Protein AF-A0A357T9M6-F1 (afdb_monomer_lite)

Structure (mmCIF, N/CA/C/O backbone):
data_AF-A0A357T9M6-F1
#
_entry.id   AF-A0A357T9M6-F1
#
loop_
_atom_site.group_PDB
_atom_site.id
_atom_site.type_symbol
_atom_site.label_atom_id
_atom_site.label_alt_id
_atom_site.label_comp_id
_atom_site.label_asym_id
_atom_site.label_entity_id
_atom_site.label_seq_id
_atom_site.pdbx_PDB_ins_code
_atom_site.Cartn_x
_atom_site.Cartn_y
_atom_site.Cartn_z
_atom_site.occupancy
_atom_site.B_iso_or_equiv
_atom_site.auth_seq_id
_atom_site.auth_comp_id
_atom_site.auth_asym_id
_atom_site.auth_atom_id
_atom_site.pdbx_PDB_model_num
ATOM 1 N N . MET A 1 1 ? -91.942 -18.981 12.524 1.00 47.50 1 MET A N 1
ATOM 2 C CA . MET A 1 1 ? -90.869 -19.666 11.774 1.00 47.50 1 MET A CA 1
ATOM 3 C C . MET A 1 1 ? -89.574 -18.926 12.069 1.00 47.50 1 MET A C 1
ATOM 5 O O . MET A 1 1 ? -89.540 -17.711 11.930 1.00 47.50 1 MET A O 1
ATOM 9 N N . LEU A 1 2 ? -88.601 -19.636 12.635 1.00 66.31 2 LEU A N 1
ATOM 10 C CA . LEU A 1 2 ? -87.306 -19.128 13.097 1.00 66.31 2 LEU A CA 1
ATOM 11 C C . LEU A 1 2 ? -86.399 -18.768 11.911 1.00 66.31 2 LEU A C 1
ATOM 13 O O . LEU A 1 2 ? -86.454 -19.472 10.913 1.00 66.31 2 LEU A O 1
ATOM 17 N N . LEU A 1 3 ? -85.531 -17.762 12.067 1.00 54.97 3 LEU A N 1
ATOM 18 C CA . LEU A 1 3 ? -84.109 -17.804 11.668 1.00 54.97 3 LEU A CA 1
ATOM 19 C C . LEU A 1 3 ? -83.422 -16.542 12.238 1.00 54.97 3 LEU A C 1
ATOM 21 O O . LEU A 1 3 ? -83.690 -15.423 11.819 1.00 54.97 3 LEU A O 1
ATOM 25 N N . SER A 1 4 ? -82.768 -16.651 13.395 1.00 56.66 4 SER A N 1
ATOM 26 C CA . SER A 1 4 ? -81.335 -16.956 13.551 1.00 56.66 4 SER A CA 1
ATOM 27 C C . SER A 1 4 ? -80.420 -15.816 13.081 1.00 56.66 4 SER A C 1
ATOM 29 O O . SER A 1 4 ? -79.900 -15.829 11.967 1.00 56.66 4 SER A O 1
ATOM 31 N N . LYS A 1 5 ? -80.199 -14.839 13.973 1.00 62.28 5 LYS A N 1
ATOM 32 C CA . LYS A 1 5 ? -79.107 -13.860 13.874 1.00 62.28 5 LYS A CA 1
ATOM 33 C C . LYS A 1 5 ? -77.767 -14.592 13.990 1.00 62.28 5 LYS A C 1
ATOM 35 O O . LYS A 1 5 ? -77.511 -15.275 14.976 1.00 62.28 5 LYS A O 1
ATOM 40 N N . ASN A 1 6 ? -76.926 -14.449 12.972 1.00 62.97 6 ASN A N 1
ATOM 41 C CA . ASN A 1 6 ? -75.566 -14.974 12.937 1.00 62.97 6 ASN A CA 1
ATOM 42 C C . ASN A 1 6 ? -74.601 -13.915 13.498 1.00 62.97 6 ASN A C 1
ATOM 44 O O . ASN A 1 6 ? -74.012 -13.145 12.743 1.00 62.97 6 ASN A O 1
ATOM 48 N N . ASP A 1 7 ? -74.458 -13.880 14.823 1.00 62.59 7 ASP A N 1
ATOM 49 C CA . ASP A 1 7 ? -73.411 -13.129 15.524 1.00 62.59 7 ASP A CA 1
ATOM 50 C C . ASP A 1 7 ? -72.090 -13.908 15.453 1.00 62.59 7 ASP A C 1
ATOM 52 O O . ASP A 1 7 ? -71.716 -14.653 16.359 1.00 62.59 7 ASP A O 1
ATOM 56 N N . LYS A 1 8 ? -71.359 -13.754 14.346 1.00 61.62 8 LYS A N 1
ATOM 57 C CA . LYS A 1 8 ? -69.934 -14.106 14.295 1.00 61.62 8 LYS A CA 1
ATOM 58 C C . LYS A 1 8 ? -69.113 -12.849 14.534 1.00 61.62 8 LYS A C 1
ATOM 60 O O . LYS A 1 8 ? -68.480 -12.315 13.629 1.00 61.62 8 LYS A O 1
ATOM 65 N N . GLY A 1 9 ? -69.131 -12.396 15.786 1.00 58.91 9 GLY A N 1
ATOM 66 C CA . GLY A 1 9 ? -68.133 -11.478 16.316 1.00 58.91 9 GLY A CA 1
ATOM 67 C C . GLY A 1 9 ? -66.770 -12.161 16.274 1.00 58.91 9 GLY A C 1
ATOM 68 O O . GLY A 1 9 ? -66.420 -12.929 17.169 1.00 58.91 9 GLY A O 1
ATOM 69 N N . GLY A 1 10 ? -66.027 -11.929 15.191 1.00 61.91 10 GLY A N 1
ATOM 70 C CA . GLY A 1 10 ? -64.644 -12.360 15.049 1.00 61.91 10 GLY A CA 1
ATOM 71 C C . GLY A 1 10 ? -63.820 -11.771 16.186 1.00 61.91 10 GLY A C 1
ATOM 72 O O . GLY A 1 10 ? -63.498 -10.585 16.188 1.00 61.91 10 GLY A O 1
ATOM 73 N N . LYS A 1 11 ? -63.508 -12.605 17.178 1.00 63.91 11 LYS A N 1
ATOM 74 C CA . LYS A 1 11 ? -62.616 -12.272 18.285 1.00 63.91 11 LYS A CA 1
ATOM 75 C C . LYS A 1 11 ? -61.225 -12.048 17.685 1.00 63.91 11 LYS A C 1
ATOM 77 O O . LYS A 1 11 ? -60.503 -13.006 17.425 1.00 63.91 11 LYS A O 1
ATOM 82 N N . MET A 1 12 ? -60.865 -10.794 17.404 1.00 66.38 12 MET A N 1
ATOM 83 C CA . MET A 1 12 ? -59.496 -10.432 17.038 1.00 66.38 12 MET A CA 1
ATOM 84 C C . MET A 1 12 ? -58.606 -10.762 18.239 1.00 66.38 12 MET A C 1
ATOM 86 O O . MET A 1 12 ? -58.609 -10.057 19.248 1.00 66.38 12 MET A O 1
ATOM 90 N N . MET A 1 13 ? -57.890 -11.884 18.162 1.00 65.94 13 MET A N 1
ATOM 91 C CA . MET A 1 13 ? -56.831 -12.208 19.109 1.00 65.94 13 MET A CA 1
ATOM 92 C C . MET A 1 13 ? -55.698 -11.212 18.863 1.00 65.94 13 MET A C 1
ATOM 94 O O . MET A 1 13 ? -54.891 -11.385 17.952 1.00 65.94 13 MET A O 1
ATOM 98 N N . PHE A 1 14 ? -55.656 -10.135 19.648 1.00 64.81 14 PHE A N 1
ATOM 99 C CA . PHE A 1 14 ? -54.469 -9.296 19.734 1.00 64.81 14 PHE A CA 1
ATOM 100 C C . PHE A 1 14 ? -53.347 -10.152 20.324 1.00 64.81 14 PHE A C 1
ATOM 102 O O . PHE A 1 14 ? -53.289 -10.402 21.527 1.00 64.81 14 PHE A O 1
ATOM 109 N N . ASN A 1 15 ? -52.474 -10.656 19.452 1.00 68.56 15 ASN A N 1
ATOM 110 C CA . ASN A 1 15 ? -51.219 -11.258 19.872 1.00 68.56 15 ASN A CA 1
ATOM 111 C C . ASN A 1 15 ? -50.403 -10.170 20.574 1.00 68.56 15 ASN A C 1
ATOM 113 O O . ASN A 1 15 ? -49.877 -9.268 19.921 1.00 68.56 15 ASN A O 1
ATOM 117 N N . ASN A 1 16 ? -50.275 -10.277 21.895 1.00 68.06 16 ASN A N 1
ATOM 118 C CA . ASN A 1 16 ? -49.350 -9.480 22.689 1.00 68.06 16 ASN A CA 1
ATOM 119 C C . ASN A 1 16 ? -47.915 -9.860 22.302 1.00 68.06 16 ASN A C 1
ATOM 121 O O . ASN A 1 16 ? -47.276 -10.697 22.941 1.00 68.06 16 ASN A O 1
ATOM 125 N N . LYS A 1 17 ? -47.410 -9.280 21.211 1.00 72.88 17 LYS A N 1
ATOM 126 C CA . LYS A 1 17 ? -45.992 -9.344 20.869 1.00 72.88 17 LYS A CA 1
ATOM 127 C C . LYS A 1 17 ? -45.259 -8.550 21.948 1.00 72.88 17 LYS A C 1
ATOM 129 O O . LYS A 1 17 ? -45.449 -7.341 22.047 1.00 72.88 17 LYS A O 1
ATOM 134 N N . LYS A 1 18 ? -44.478 -9.231 22.792 1.00 78.12 18 LYS A N 1
ATOM 135 C CA . LYS A 1 18 ? -43.582 -8.570 23.749 1.00 78.12 18 LYS A CA 1
ATOM 136 C C . LYS A 1 18 ? -42.637 -7.674 22.943 1.00 78.12 18 LYS A C 1
ATOM 138 O O . LYS A 1 18 ? -41.861 -8.178 22.135 1.00 78.12 18 LYS A O 1
ATOM 143 N N . GLY A 1 19 ? -42.801 -6.361 23.081 1.00 75.19 19 GLY A N 1
ATOM 144 C CA . GLY A 1 19 ? -41.926 -5.370 22.465 1.00 75.19 19 GLY A CA 1
ATOM 145 C C . GLY A 1 19 ? -40.571 -5.327 23.165 1.00 75.19 19 GLY A C 1
ATOM 146 O O . GLY A 1 19 ? -40.449 -5.754 24.312 1.00 75.19 19 GLY A O 1
ATOM 147 N N . PHE A 1 20 ? -39.571 -4.812 22.455 1.00 82.44 20 PHE A N 1
ATOM 148 C CA . PHE A 1 20 ? -38.220 -4.606 22.969 1.00 82.44 20 PHE A CA 1
ATOM 149 C C . PHE A 1 20 ? -38.240 -3.568 24.099 1.00 82.44 20 PHE A C 1
ATOM 151 O O . PHE A 1 20 ? -38.830 -2.495 23.946 1.00 82.44 20 PHE A O 1
ATOM 158 N N . SER A 1 21 ? -37.630 -3.883 25.239 1.00 90.38 21 SER A N 1
ATOM 159 C CA . SER A 1 21 ? -37.529 -2.954 26.364 1.00 90.38 21 SER A CA 1
ATOM 160 C C . SER A 1 21 ? -36.490 -1.867 26.080 1.00 90.38 21 SER A C 1
ATOM 162 O O . SER A 1 21 ? -35.434 -2.123 25.503 1.00 90.38 21 SER A O 1
ATOM 164 N N . LEU A 1 22 ? -36.740 -0.644 26.556 1.00 89.19 22 LEU A N 1
ATOM 165 C CA . LEU A 1 22 ? -35.765 0.453 26.488 1.00 89.19 22 LEU A CA 1
ATOM 166 C C . LEU A 1 22 ? -34.464 0.065 27.215 1.00 89.19 22 LEU A C 1
ATOM 168 O O . LEU A 1 22 ? -33.367 0.344 26.740 1.00 89.19 22 LEU A O 1
ATOM 172 N N . VAL A 1 23 ? -34.584 -0.663 28.329 1.00 93.50 23 VAL A N 1
ATOM 173 C CA . VAL A 1 23 ? -33.435 -1.162 29.098 1.00 93.50 23 VAL A CA 1
ATOM 174 C C . VAL A 1 23 ? -32.640 -2.204 28.309 1.00 93.50 23 VAL A C 1
ATOM 176 O O . 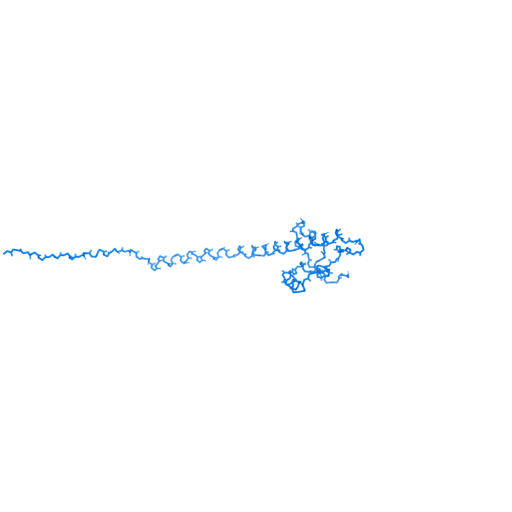VAL A 1 23 ? -31.412 -2.182 28.345 1.00 93.50 23 VAL A O 1
ATOM 179 N N . GLU A 1 24 ? -33.316 -3.079 27.560 1.00 91.81 24 GLU A N 1
ATOM 180 C CA . GLU A 1 24 ? -32.647 -4.064 26.699 1.00 91.81 24 GLU A CA 1
ATOM 181 C C . GLU A 1 24 ? -31.814 -3.362 25.621 1.00 91.81 24 GLU A C 1
ATOM 183 O O . GLU A 1 24 ? -30.659 -3.727 25.407 1.00 91.81 24 GLU A O 1
ATOM 188 N N . LEU A 1 25 ? -32.340 -2.291 25.017 1.00 91.75 25 LEU A N 1
ATOM 189 C CA . LEU A 1 25 ? -31.584 -1.475 24.063 1.00 91.75 25 LEU A CA 1
ATOM 190 C C . LEU A 1 25 ? -30.368 -0.804 24.705 1.00 91.75 25 LEU A C 1
ATOM 192 O O . LEU A 1 25 ? -29.291 -0.771 24.113 1.00 91.75 25 LEU A O 1
ATOM 196 N N . LEU A 1 26 ? -30.532 -0.281 25.918 1.00 93.81 26 LEU A N 1
ATOM 197 C CA . LEU A 1 26 ? -29.500 0.483 26.612 1.00 93.81 26 LEU A CA 1
ATOM 198 C C . LEU A 1 26 ? -28.300 -0.399 26.981 1.00 93.81 26 LEU A C 1
ATOM 200 O O . LEU A 1 26 ? -27.153 -0.003 26.773 1.00 93.81 26 LEU A O 1
ATOM 204 N N . ILE A 1 27 ? -28.555 -1.625 27.444 1.00 94.56 27 ILE A N 1
ATOM 205 C CA . ILE A 1 27 ? -27.498 -2.602 27.738 1.00 94.56 27 ILE A CA 1
ATOM 206 C C . ILE A 1 27 ? -26.762 -3.006 26.454 1.00 94.56 27 ILE A C 1
ATOM 208 O O . ILE A 1 27 ? -25.531 -3.043 26.443 1.00 94.56 27 ILE A O 1
ATOM 212 N N . VAL A 1 28 ? -27.488 -3.260 25.358 1.00 95.25 28 VAL A N 1
ATOM 213 C CA . VAL A 1 28 ? -26.883 -3.615 24.062 1.00 95.25 28 VAL A CA 1
ATOM 214 C C . VAL A 1 28 ? -25.976 -2.494 23.557 1.00 95.25 28 VAL A C 1
ATOM 216 O O . VAL A 1 28 ? -24.832 -2.755 23.184 1.00 95.25 28 VAL A O 1
ATOM 219 N N . LEU A 1 29 ? -26.447 -1.245 23.601 1.00 95.12 29 LEU A N 1
ATOM 220 C CA . LEU A 1 29 ? -25.642 -0.090 23.209 1.00 95.12 29 LEU A CA 1
ATOM 221 C C . LEU A 1 29 ? -24.407 0.065 24.105 1.00 95.12 29 LEU A C 1
ATOM 223 O O . LEU A 1 29 ? -23.309 0.245 23.580 1.00 95.12 29 LEU A O 1
ATOM 227 N N . GLY A 1 30 ? -24.553 -0.101 25.423 1.00 96.38 30 GLY A N 1
ATOM 228 C CA . GLY A 1 30 ? -23.438 -0.057 26.371 1.00 96.38 30 GLY A CA 1
ATOM 229 C C . GLY A 1 30 ? -22.349 -1.0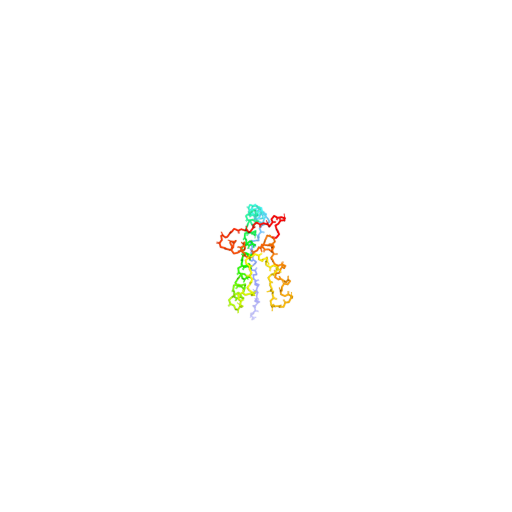92 26.070 1.00 96.38 30 GLY A C 1
ATOM 230 O O . GLY A 1 30 ? -21.174 -0.740 25.984 1.00 96.38 30 GLY A O 1
ATOM 231 N N . ILE A 1 31 ? -22.725 -2.354 25.832 1.00 96.56 31 ILE A N 1
ATOM 232 C CA . ILE A 1 31 ? -21.762 -3.414 25.490 1.00 96.56 31 ILE A CA 1
ATOM 233 C C . ILE A 1 31 ? -21.140 -3.149 24.110 1.00 96.56 31 ILE A C 1
ATOM 235 O O . ILE A 1 31 ? -19.925 -3.267 23.948 1.00 96.56 31 ILE A O 1
ATOM 239 N N . SER A 1 32 ? -21.941 -2.742 23.119 1.00 95.19 32 SER A N 1
ATOM 240 C CA . SER A 1 32 ? -21.447 -2.462 21.763 1.00 95.19 32 SER A CA 1
ATOM 241 C C . SER A 1 32 ? -20.427 -1.318 21.726 1.00 95.19 32 SER A C 1
ATOM 243 O O . SER A 1 32 ? -19.421 -1.425 21.026 1.00 95.19 32 SER A O 1
ATOM 245 N N . ALA A 1 33 ? -20.621 -0.275 22.540 1.00 95.38 33 ALA A N 1
ATOM 246 C CA . ALA A 1 33 ? -19.688 0.840 22.660 1.00 95.38 33 ALA A CA 1
ATOM 247 C C . ALA A 1 33 ? -18.322 0.390 23.203 1.00 95.38 33 ALA A C 1
ATOM 249 O O . ALA A 1 33 ? -17.286 0.777 22.659 1.00 95.38 33 ALA A O 1
ATOM 250 N N . ILE A 1 34 ? -18.309 -0.479 24.222 1.00 94.75 34 ILE A N 1
ATOM 251 C CA . ILE A 1 34 ? -17.071 -1.044 24.784 1.00 94.75 34 ILE A CA 1
ATOM 252 C C . ILE A 1 34 ? -16.338 -1.878 23.724 1.00 94.75 34 ILE A C 1
ATOM 254 O O . ILE A 1 34 ? -15.133 -1.713 23.524 1.00 94.75 34 ILE A O 1
ATOM 258 N N . LEU A 1 35 ? -17.064 -2.736 22.998 1.00 94.25 35 LEU A N 1
ATOM 259 C CA . LEU A 1 35 ? -16.482 -3.570 21.943 1.00 94.25 35 LEU A CA 1
ATOM 260 C C . LEU A 1 35 ? -15.899 -2.735 20.796 1.00 94.25 35 LEU A C 1
ATOM 262 O O . LEU A 1 35 ? -14.790 -3.018 20.332 1.00 94.25 35 LEU A O 1
ATOM 266 N N . MET A 1 36 ? -16.608 -1.694 20.349 1.00 91.31 36 MET A N 1
ATOM 267 C CA . MET A 1 36 ? -16.116 -0.784 19.311 1.00 91.31 36 MET A CA 1
ATOM 268 C C . MET A 1 36 ? -14.857 -0.038 19.764 1.00 91.31 36 MET A C 1
ATOM 270 O O . MET A 1 36 ? -13.881 0.007 19.012 1.00 91.31 36 MET A O 1
ATOM 274 N N . ALA A 1 37 ? -14.834 0.470 21.000 1.00 91.19 37 ALA A N 1
ATOM 275 C CA . ALA A 1 37 ? -13.680 1.176 21.556 1.00 91.19 37 ALA A CA 1
ATOM 276 C C . ALA A 1 37 ? -12.425 0.288 21.616 1.00 91.19 37 ALA A C 1
ATOM 278 O O . ALA A 1 37 ? -11.341 0.717 21.225 1.00 91.19 37 ALA A O 1
ATOM 279 N N . MET A 1 38 ? -12.572 -0.975 22.032 1.00 90.06 38 MET A N 1
ATOM 280 C CA . MET A 1 38 ? -11.462 -1.938 22.056 1.00 90.06 38 MET A CA 1
ATOM 281 C C . MET A 1 38 ? -10.990 -2.354 20.654 1.00 90.06 38 MET A C 1
ATOM 283 O O . MET A 1 38 ? -9.837 -2.749 20.479 1.00 90.06 38 MET A O 1
ATOM 287 N N . SER A 1 39 ? -11.869 -2.288 19.651 1.00 87.19 39 SER A N 1
ATOM 288 C CA . SER A 1 39 ? -11.570 -2.740 18.287 1.00 87.19 39 SER A CA 1
ATOM 289 C C . SER A 1 39 ? -10.867 -1.679 17.435 1.00 87.19 39 SER A C 1
ATOM 291 O O . SER A 1 39 ? -10.101 -2.035 16.542 1.00 87.19 39 SER A O 1
ATOM 293 N N . ALA A 1 40 ? -11.073 -0.392 17.727 1.00 80.38 40 ALA A N 1
ATOM 294 C CA . ALA A 1 40 ? -10.528 0.739 16.973 1.00 80.38 40 ALA A CA 1
ATOM 295 C C . ALA A 1 40 ? -9.008 0.684 16.670 1.00 80.38 40 ALA A C 1
ATOM 297 O O . ALA A 1 40 ? -8.650 0.812 15.496 1.00 80.38 40 ALA A O 1
ATOM 298 N N . PRO A 1 41 ? -8.094 0.447 17.638 1.00 80.94 41 PRO A N 1
ATOM 299 C CA . PRO A 1 41 ? -6.651 0.565 17.385 1.00 80.94 41 PRO A CA 1
ATOM 300 C C . PRO A 1 41 ? -6.110 -0.465 16.384 1.00 80.94 41 PRO A C 1
ATOM 302 O O . PRO A 1 41 ? -5.103 -0.216 15.725 1.00 80.94 41 PRO A O 1
ATOM 305 N N . LYS A 1 42 ? -6.779 -1.615 16.222 1.00 77.56 42 LYS A N 1
ATOM 306 C CA . LYS A 1 42 ? -6.353 -2.651 15.267 1.00 77.56 42 LYS A CA 1
ATOM 307 C C . LYS A 1 42 ? -6.536 -2.218 13.812 1.00 77.56 42 LYS A C 1
ATOM 309 O O . LYS A 1 42 ? -5.756 -2.630 12.957 1.00 77.56 42 LYS A O 1
ATOM 314 N N . TYR A 1 43 ? -7.531 -1.380 13.528 1.00 75.44 43 TYR A N 1
ATOM 315 C CA . TYR A 1 43 ? -7.840 -0.971 12.158 1.00 75.44 43 TYR A CA 1
ATOM 316 C C . TYR A 1 43 ? -6.796 -0.015 11.579 1.00 75.44 43 TYR A C 1
ATOM 318 O O . TYR A 1 43 ? -6.506 -0.095 10.389 1.00 75.44 43 TYR A O 1
ATOM 326 N N . GLN A 1 44 ? -6.172 0.829 12.406 1.00 75.56 44 GLN A N 1
ATOM 327 C CA . GLN A 1 44 ? -5.212 1.825 11.923 1.00 75.56 44 GLN A CA 1
ATOM 328 C C . GLN A 1 44 ? -3.982 1.180 11.259 1.00 75.56 44 GLN A C 1
ATOM 330 O O . GLN A 1 44 ? -3.612 1.568 10.155 1.00 75.56 44 GLN A O 1
ATOM 335 N N . GLY A 1 45 ? -3.411 0.133 11.864 1.00 79.19 45 GLY A N 1
ATOM 336 C CA . GLY A 1 45 ? -2.276 -0.589 11.272 1.00 79.19 45 GLY A CA 1
ATOM 337 C C . GLY A 1 45 ? -2.653 -1.466 10.071 1.00 79.19 45 GLY A C 1
ATOM 338 O O . GLY A 1 45 ? -1.831 -1.694 9.187 1.00 79.19 45 GLY A O 1
ATOM 339 N N . MET A 1 46 ? -3.896 -1.956 10.006 1.00 81.44 46 MET A N 1
ATOM 340 C CA . MET A 1 46 ? -4.370 -2.746 8.862 1.00 81.44 46 MET A CA 1
ATOM 341 C C . MET A 1 46 ? -4.556 -1.889 7.609 1.00 81.44 46 MET A C 1
ATOM 343 O O . MET A 1 46 ? -4.221 -2.347 6.520 1.00 81.44 46 MET A O 1
ATOM 347 N N . VAL A 1 47 ? -5.052 -0.658 7.762 1.00 84.19 47 VAL A N 1
ATOM 348 C CA . VAL A 1 47 ? -5.221 0.284 6.646 1.00 84.19 47 VAL A CA 1
ATOM 349 C C . VAL A 1 47 ? -3.868 0.658 6.048 1.00 84.19 47 VAL A C 1
ATOM 351 O O . VAL A 1 47 ? -3.702 0.556 4.838 1.00 84.19 47 VAL A O 1
ATOM 354 N N . GLU A 1 48 ? -2.881 1.003 6.878 1.00 82.94 48 GLU A N 1
ATOM 355 C CA . GLU A 1 48 ? -1.531 1.334 6.402 1.00 82.94 48 GLU A CA 1
ATOM 356 C C . GLU A 1 48 ? -0.889 0.154 5.658 1.00 82.94 48 GLU A C 1
ATOM 358 O O . GLU A 1 48 ? -0.320 0.312 4.579 1.00 82.94 48 GLU A O 1
ATOM 363 N N . LYS A 1 49 ? -1.044 -1.063 6.190 1.00 83.94 49 LYS A N 1
ATOM 364 C CA . LYS A 1 49 ? -0.497 -2.270 5.564 1.00 83.94 49 LYS A CA 1
ATOM 365 C C . LYS A 1 49 ? -1.197 -2.612 4.246 1.00 83.94 49 LYS A C 1
ATOM 367 O O . LYS A 1 49 ? -0.542 -3.068 3.314 1.00 83.94 49 LYS A O 1
ATOM 372 N N . ALA A 1 50 ? -2.509 -2.394 4.159 1.00 84.62 50 ALA A N 1
ATOM 373 C CA . ALA A 1 50 ? -3.266 -2.571 2.923 1.00 84.62 50 ALA A CA 1
ATOM 374 C C . ALA A 1 50 ? -2.845 -1.550 1.856 1.00 84.62 50 ALA A C 1
ATOM 376 O O . ALA A 1 50 ? -2.643 -1.932 0.707 1.00 84.62 50 ALA A O 1
ATOM 377 N N . GLN A 1 51 ? -2.636 -0.291 2.248 1.00 85.38 51 GLN A N 1
ATOM 378 C CA . GLN A 1 51 ? -2.114 0.746 1.358 1.00 85.38 51 GLN A CA 1
ATOM 379 C C . GLN A 1 51 ? -0.715 0.390 0.845 1.00 85.38 51 GLN A C 1
ATOM 381 O O . GLN A 1 51 ? -0.471 0.468 -0.352 1.00 85.38 51 GLN A O 1
ATOM 386 N N . ASP A 1 52 ? 0.196 -0.064 1.710 1.00 84.69 52 ASP A N 1
ATOM 387 C CA . ASP A 1 52 ? 1.549 -0.462 1.293 1.00 84.69 52 ASP A CA 1
ATOM 388 C C . ASP A 1 52 ? 1.531 -1.648 0.309 1.00 84.69 52 ASP A C 1
ATOM 390 O O . ASP A 1 52 ? 2.280 -1.669 -0.668 1.00 84.69 52 ASP A O 1
ATOM 394 N N . LEU A 1 53 ? 0.630 -2.616 0.516 1.00 85.81 53 LEU A N 1
ATOM 395 C CA . LEU A 1 53 ? 0.410 -3.720 -0.424 1.00 85.81 53 LEU A CA 1
ATOM 396 C C . LEU A 1 53 ? -0.137 -3.236 -1.773 1.00 85.81 53 LEU A C 1
ATOM 398 O O . LEU A 1 53 ? 0.313 -3.710 -2.817 1.00 85.81 53 LEU A O 1
ATOM 402 N N . GLU A 1 54 ? -1.078 -2.292 -1.761 1.00 87.44 54 GLU A N 1
ATOM 403 C CA . GLU A 1 54 ? -1.644 -1.697 -2.974 1.00 87.44 54 GLU A CA 1
ATOM 404 C C . GLU A 1 54 ? -0.569 -0.952 -3.780 1.00 87.44 54 GLU A C 1
ATOM 406 O O . GLU A 1 54 ? -0.397 -1.207 -4.972 1.00 87.44 54 GLU A O 1
ATOM 411 N N . GLN A 1 55 ? 0.229 -0.111 -3.113 1.00 85.62 55 GLN A 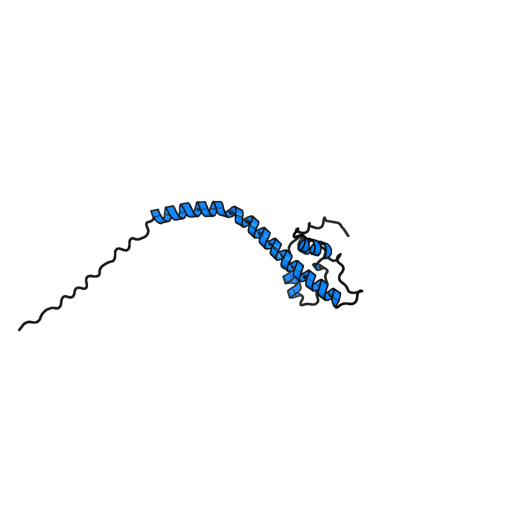N 1
ATOM 412 C CA . GLN A 1 55 ? 1.337 0.626 -3.730 1.00 85.62 55 GLN A CA 1
ATOM 413 C C . GLN A 1 55 ? 2.351 -0.321 -4.385 1.00 85.62 55 GLN A C 1
ATOM 415 O O . GLN A 1 55 ? 2.769 -0.106 -5.522 1.00 85.62 55 GLN A O 1
ATOM 420 N N . ARG A 1 56 ? 2.697 -1.429 -3.719 1.00 85.44 56 ARG A N 1
ATOM 421 C CA . ARG A 1 56 ? 3.583 -2.454 -4.295 1.00 85.44 56 ARG A CA 1
ATOM 422 C C . ARG A 1 56 ? 2.994 -3.140 -5.513 1.00 85.44 56 ARG A C 1
ATOM 424 O O . ARG A 1 56 ? 3.742 -3.471 -6.430 1.00 85.44 56 ARG A O 1
ATOM 431 N N . SER A 1 57 ? 1.683 -3.366 -5.528 1.00 86.69 57 SER A N 1
ATOM 432 C CA . SER A 1 57 ? 1.008 -3.934 -6.693 1.00 86.69 57 SER A CA 1
ATOM 433 C C . SER A 1 57 ? 1.160 -3.019 -7.907 1.00 86.69 57 SER A C 1
ATOM 435 O O . SER A 1 57 ? 1.553 -3.493 -8.970 1.00 86.69 57 SER A O 1
ATOM 437 N N . TYR A 1 58 ? 0.931 -1.713 -7.733 1.00 84.31 58 TYR A N 1
ATOM 438 C CA . TYR A 1 58 ? 1.101 -0.728 -8.806 1.00 84.31 58 TYR A CA 1
ATOM 439 C C . TYR A 1 58 ? 2.547 -0.639 -9.294 1.00 84.31 58 TYR A C 1
ATOM 441 O O . TYR A 1 58 ? 2.802 -0.638 -10.495 1.00 84.31 58 TYR A O 1
ATOM 449 N N . VAL A 1 59 ? 3.513 -0.631 -8.373 1.00 84.94 59 VAL A N 1
ATOM 450 C CA . VAL A 1 59 ? 4.938 -0.631 -8.729 1.00 84.94 59 VAL A CA 1
ATOM 451 C C . VAL A 1 59 ? 5.307 -1.881 -9.523 1.00 84.94 59 VAL A C 1
ATOM 453 O O . VAL A 1 59 ? 6.015 -1.785 -10.519 1.00 84.94 59 VAL A O 1
ATOM 456 N N . ARG A 1 60 ? 4.822 -3.058 -9.117 1.00 86.56 60 ARG A N 1
ATOM 457 C CA . ARG A 1 60 ? 5.102 -4.316 -9.820 1.00 86.56 60 ARG A CA 1
ATOM 458 C C . ARG A 1 60 ? 4.568 -4.303 -11.249 1.00 86.56 60 ARG A C 1
ATOM 460 O O . ARG A 1 60 ? 5.238 -4.794 -12.151 1.00 86.56 60 ARG A O 1
ATOM 467 N N . GLU A 1 61 ? 3.383 -3.740 -11.448 1.00 85.81 61 GLU A N 1
ATOM 468 C CA . GLU A 1 61 ? 2.792 -3.560 -12.773 1.00 85.81 61 GLU A CA 1
ATOM 469 C C . GLU A 1 61 ? 3.631 -2.605 -13.635 1.00 85.81 61 GLU A C 1
ATOM 471 O O . GLU A 1 61 ? 3.960 -2.935 -14.775 1.00 85.81 61 GLU A O 1
ATOM 476 N N . ALA A 1 62 ? 4.067 -1.475 -13.068 1.00 82.50 62 ALA A N 1
ATOM 477 C CA . ALA A 1 62 ? 4.940 -0.524 -13.754 1.00 82.50 62 ALA A CA 1
ATOM 478 C C . ALA A 1 62 ? 6.296 -1.145 -14.133 1.00 82.50 62 ALA A C 1
ATOM 480 O O . ALA A 1 62 ? 6.758 -0.976 -15.259 1.00 82.50 62 ALA A O 1
ATOM 481 N N . LEU A 1 63 ? 6.915 -1.914 -13.231 1.00 84.19 63 LEU A N 1
ATOM 482 C CA . LEU A 1 63 ? 8.161 -2.634 -13.513 1.00 84.19 63 LEU A CA 1
ATOM 483 C C . LEU A 1 63 ? 7.979 -3.670 -14.624 1.00 84.19 63 LEU A C 1
ATOM 485 O O . LEU A 1 63 ? 8.835 -3.781 -15.494 1.00 84.19 63 LEU A O 1
ATOM 489 N N . ASN A 1 64 ? 6.852 -4.385 -14.644 1.00 86.19 64 ASN A N 1
ATOM 490 C CA . ASN A 1 64 ? 6.550 -5.322 -15.721 1.00 86.19 64 ASN A CA 1
ATOM 491 C C . ASN A 1 64 ? 6.430 -4.608 -17.077 1.00 86.19 64 ASN A C 1
ATOM 493 O 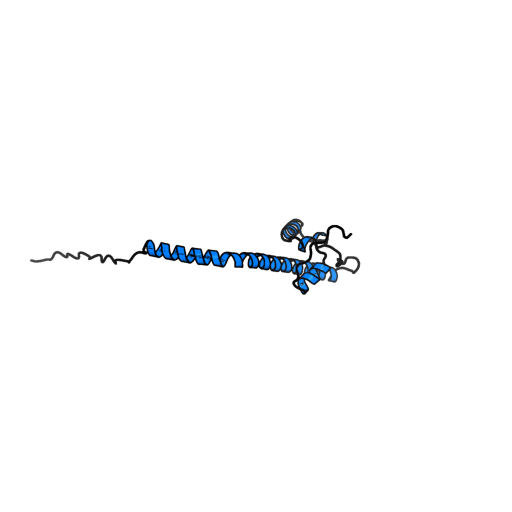O . ASN A 1 64 ? 6.938 -5.106 -18.076 1.00 86.19 64 ASN A O 1
ATOM 497 N N . TYR A 1 65 ? 5.813 -3.423 -17.116 1.00 82.75 65 TYR A N 1
ATOM 498 C CA . TYR A 1 65 ? 5.779 -2.600 -18.328 1.00 82.75 65 TYR A CA 1
ATOM 499 C C . TYR A 1 65 ? 7.189 -2.183 -18.778 1.00 82.75 65 TYR A C 1
ATOM 501 O O . TYR A 1 65 ? 7.515 -2.301 -19.958 1.00 82.75 65 TYR A O 1
ATOM 509 N N . VAL A 1 66 ? 8.043 -1.751 -17.843 1.00 83.56 66 VAL A N 1
ATOM 510 C CA . VAL A 1 66 ? 9.448 -1.409 -18.125 1.00 83.56 66 VAL A CA 1
ATOM 511 C C . VAL A 1 66 ? 10.211 -2.611 -18.682 1.00 83.56 66 VAL A C 1
ATOM 513 O O . VAL A 1 66 ? 10.936 -2.477 -19.667 1.00 83.56 66 VAL A O 1
ATOM 516 N N . ASP A 1 67 ? 10.033 -3.786 -18.080 1.00 85.00 67 ASP A N 1
ATOM 517 C CA . ASP A 1 67 ? 10.708 -5.011 -18.497 1.00 85.00 67 ASP A CA 1
ATOM 518 C C . ASP A 1 67 ? 10.263 -5.422 -19.910 1.00 85.00 67 ASP A C 1
ATOM 520 O O . ASP A 1 67 ? 11.112 -5.694 -20.758 1.00 85.00 67 ASP A O 1
ATOM 524 N N . VAL A 1 68 ? 8.961 -5.371 -20.215 1.00 85.94 68 VAL A N 1
ATOM 525 C CA . VAL A 1 68 ? 8.436 -5.621 -21.571 1.00 85.94 68 VAL A CA 1
ATOM 526 C C . VAL A 1 68 ? 8.998 -4.612 -22.577 1.00 85.94 68 VAL A C 1
ATOM 528 O O . VAL A 1 68 ? 9.530 -5.012 -23.611 1.00 85.94 68 VAL A O 1
ATOM 531 N N . HIS A 1 69 ? 8.984 -3.318 -22.255 1.00 81.94 69 HIS A N 1
ATOM 532 C CA . HIS A 1 69 ? 9.544 -2.279 -23.124 1.00 81.94 69 HIS A CA 1
ATOM 533 C C . HIS A 1 69 ? 11.043 -2.498 -23.401 1.00 81.94 69 HIS A C 1
ATOM 535 O O . HIS A 1 69 ? 11.510 -2.353 -24.532 1.00 81.94 69 HIS A O 1
ATOM 541 N N . ASN A 1 70 ? 11.811 -2.894 -22.383 1.00 84.56 70 ASN A N 1
ATOM 542 C CA . ASN A 1 70 ? 13.241 -3.178 -22.507 1.00 84.56 70 ASN A CA 1
ATOM 543 C C . ASN A 1 70 ? 13.549 -4.434 -23.339 1.00 84.56 70 ASN A C 1
ATOM 545 O O . ASN A 1 70 ? 14.657 -4.549 -23.880 1.00 84.56 70 ASN A O 1
ATOM 549 N N . LEU A 1 71 ? 12.596 -5.366 -23.434 1.00 86.00 71 LEU A N 1
ATOM 550 C CA . LEU A 1 71 ? 12.676 -6.538 -24.305 1.00 86.00 71 LEU A CA 1
ATOM 551 C C . LEU A 1 71 ? 12.353 -6.194 -25.765 1.00 86.00 71 LEU A C 1
ATOM 553 O O . LEU A 1 71 ? 12.971 -6.763 -26.663 1.00 86.00 71 LEU A O 1
ATOM 557 N N . GLU A 1 72 ? 11.422 -5.270 -26.005 1.00 85.19 72 GLU A N 1
ATOM 558 C CA . GLU A 1 72 ? 11.005 -4.858 -27.353 1.00 85.19 72 GLU A CA 1
ATOM 559 C C . GLU A 1 72 ? 11.965 -3.849 -27.999 1.00 85.19 72 GLU A C 1
ATOM 561 O O . GLU A 1 72 ? 12.151 -3.851 -29.218 1.00 85.19 72 GLU A O 1
ATOM 566 N N . CYS A 1 73 ? 12.597 -2.989 -27.196 1.00 78.94 73 CYS A N 1
ATOM 567 C CA . CYS A 1 73 ? 13.494 -1.955 -27.697 1.00 78.94 73 CYS A CA 1
ATOM 568 C C . CYS A 1 73 ? 14.954 -2.427 -27.851 1.00 78.94 73 CYS A C 1
ATOM 570 O O . CYS A 1 73 ? 15.459 -3.228 -27.054 1.00 78.94 73 CYS A O 1
ATOM 572 N N . PRO A 1 74 ? 15.686 -1.880 -28.842 1.00 80.38 74 PRO A N 1
ATOM 573 C CA . PRO A 1 74 ? 17.127 -2.071 -28.940 1.00 80.38 74 PRO A CA 1
ATOM 574 C C . PRO A 1 74 ? 17.849 -1.474 -27.717 1.00 80.38 74 PRO A C 1
ATOM 576 O O . PRO A 1 74 ? 17.322 -0.619 -27.001 1.00 80.38 74 PRO A O 1
ATOM 579 N N . VAL A 1 75 ? 19.052 -1.991 -27.439 1.00 76.12 75 VAL A N 1
ATOM 580 C CA . VAL A 1 75 ? 19.777 -1.802 -26.165 1.00 76.12 75 VAL A CA 1
ATOM 581 C C . VAL A 1 75 ? 19.993 -0.326 -25.806 1.00 76.12 75 VAL A C 1
ATOM 583 O O . VAL A 1 75 ? 19.983 0.026 -24.632 1.00 76.12 75 VAL A O 1
ATOM 586 N N . ASP A 1 76 ? 20.139 0.534 -26.809 1.00 75.25 76 ASP A N 1
ATOM 587 C CA . ASP A 1 76 ? 20.355 1.978 -26.709 1.00 75.25 76 ASP A CA 1
ATOM 588 C C . ASP A 1 76 ? 19.146 2.769 -26.182 1.00 75.25 76 ASP A C 1
ATOM 590 O O . ASP A 1 76 ? 19.317 3.886 -25.701 1.00 75.25 76 ASP A O 1
ATOM 594 N N . LYS A 1 77 ? 17.937 2.196 -26.232 1.00 77.00 77 LYS A N 1
ATOM 595 C CA . LYS A 1 77 ? 16.690 2.835 -25.767 1.00 77.00 77 LYS A CA 1
ATOM 596 C C . LYS A 1 77 ? 16.100 2.185 -24.518 1.00 77.00 77 LYS A C 1
ATOM 598 O O . LYS A 1 77 ? 14.960 2.471 -24.151 1.00 77.00 77 LYS A O 1
ATOM 603 N N . ARG A 1 78 ? 16.855 1.294 -23.874 1.00 77.81 78 ARG A N 1
ATOM 604 C CA . ARG A 1 78 ? 16.422 0.642 -22.639 1.00 77.81 78 ARG A CA 1
ATOM 605 C C . ARG A 1 78 ? 16.366 1.639 -21.492 1.00 77.81 78 ARG A C 1
ATOM 607 O O . ARG A 1 78 ? 17.237 2.490 -21.328 1.00 77.81 78 ARG A O 1
ATOM 614 N N . ILE A 1 79 ? 15.342 1.489 -20.672 1.00 78.12 79 ILE A N 1
ATOM 615 C CA . ILE A 1 79 ? 15.161 2.232 -19.437 1.00 78.12 79 ILE A CA 1
ATOM 616 C C . ILE A 1 79 ? 16.131 1.643 -18.407 1.00 78.12 79 ILE A C 1
ATOM 618 O O . ILE A 1 79 ? 16.094 0.442 -18.134 1.00 78.12 79 ILE A O 1
ATOM 622 N N . SER A 1 80 ? 17.012 2.489 -17.871 1.00 76.06 80 SER A N 1
ATOM 623 C CA . SER A 1 80 ? 18.002 2.118 -16.854 1.00 76.06 80 SER A CA 1
ATOM 624 C C . SER A 1 80 ? 17.369 2.002 -15.465 1.00 76.06 80 SER A C 1
ATOM 626 O O . SER A 1 80 ? 16.485 2.782 -15.110 1.00 76.06 80 SER A O 1
ATOM 628 N N . ASP A 1 81 ? 17.905 1.106 -14.634 1.00 75.00 81 ASP A N 1
ATOM 629 C CA . ASP A 1 81 ? 17.492 0.917 -13.236 1.00 75.00 81 ASP A CA 1
ATOM 630 C C . ASP A 1 81 ? 17.729 2.159 -12.351 1.00 75.00 81 ASP A C 1
ATOM 632 O O . ASP A 1 81 ? 17.206 2.251 -11.240 1.00 75.00 81 ASP A O 1
ATOM 636 N N . THR A 1 82 ? 18.508 3.128 -12.836 1.00 71.19 82 THR A N 1
ATOM 637 C CA . THR A 1 82 ? 18.778 4.411 -12.167 1.00 71.19 82 THR A CA 1
ATOM 638 C C . THR A 1 82 ? 17.684 5.457 -12.382 1.00 71.19 82 THR A C 1
ATOM 640 O O . THR A 1 82 ? 17.725 6.508 -11.751 1.00 71.19 82 THR A O 1
ATOM 643 N N . VAL A 1 83 ? 16.712 5.203 -13.261 1.00 73.81 83 VAL A N 1
ATOM 644 C CA . VAL A 1 83 ? 15.638 6.152 -13.579 1.00 73.81 83 VAL A CA 1
ATOM 645 C C . VAL A 1 83 ? 14.514 6.034 -12.543 1.00 73.81 83 VAL A C 1
ATOM 647 O O . VAL A 1 83 ? 14.081 4.930 -12.210 1.00 73.81 83 VAL A O 1
ATOM 650 N N . SER A 1 84 ? 14.042 7.166 -12.015 1.00 72.56 84 SER A N 1
ATOM 651 C CA . SER A 1 84 ? 12.830 7.228 -11.184 1.00 72.56 84 SER A CA 1
ATOM 652 C C . SER A 1 84 ? 11.575 7.032 -12.033 1.00 72.56 84 SER A C 1
ATOM 654 O O . SER A 1 84 ? 11.529 7.502 -13.168 1.00 72.56 84 SER A O 1
ATOM 656 N N . LEU A 1 85 ? 10.535 6.403 -11.475 1.00 68.00 85 LEU A N 1
ATOM 657 C CA . LEU A 1 85 ? 9.270 6.139 -12.186 1.00 68.00 85 LEU A CA 1
ATOM 658 C C . LEU A 1 85 ? 8.671 7.337 -12.955 1.00 68.00 85 LEU A C 1
ATOM 660 O O . LEU A 1 85 ? 8.208 7.116 -14.072 1.00 68.00 85 LEU A O 1
ATOM 664 N N . PRO A 1 86 ? 8.700 8.588 -12.453 1.00 70.00 86 PRO A N 1
ATOM 665 C CA . PRO A 1 86 ? 8.134 9.737 -13.166 1.00 70.00 86 PRO A CA 1
ATOM 666 C C . PRO A 1 86 ? 8.932 10.137 -14.414 1.00 70.00 86 PRO A C 1
ATOM 668 O O . PRO A 1 86 ? 8.438 10.865 -15.264 1.00 70.00 86 PRO A O 1
ATOM 671 N N . ASN A 1 87 ? 10.181 9.683 -14.523 1.00 69.06 87 ASN A N 1
ATOM 672 C CA . ASN A 1 87 ? 11.052 9.966 -15.662 1.00 69.06 87 ASN A CA 1
ATOM 673 C C . ASN A 1 87 ? 11.071 8.809 -16.669 1.00 69.06 87 ASN A C 1
ATOM 675 O O . ASN A 1 87 ? 11.830 8.842 -17.639 1.00 69.06 87 ASN A O 1
ATOM 679 N N . VAL A 1 88 ? 10.261 7.773 -16.440 1.00 70.88 88 VAL A N 1
ATOM 680 C CA . VAL A 1 88 ? 10.102 6.673 -17.384 1.00 70.88 88 VAL A CA 1
ATOM 681 C C . VAL A 1 88 ? 9.249 7.157 -18.560 1.00 70.88 88 VAL A C 1
ATOM 683 O O . VAL A 1 88 ? 8.150 7.666 -18.336 1.00 70.88 88 VAL A O 1
ATOM 686 N N . PRO A 1 89 ? 9.716 7.007 -19.814 1.00 66.88 89 PRO A N 1
ATOM 687 C CA . PRO A 1 89 ? 8.946 7.415 -20.981 1.00 66.88 89 PRO A CA 1
ATOM 688 C C . PRO A 1 89 ? 7.629 6.631 -21.052 1.00 66.88 89 PRO A C 1
ATOM 690 O O . PRO A 1 89 ? 7.616 5.409 -21.208 1.00 66.88 89 PRO A O 1
ATOM 693 N N . PHE A 1 90 ? 6.511 7.345 -20.929 1.00 66.50 90 PHE A N 1
ATOM 694 C CA . PHE A 1 90 ? 5.169 6.788 -21.054 1.00 66.50 90 PHE A CA 1
ATOM 695 C C . PHE A 1 90 ? 4.679 6.945 -22.497 1.00 66.50 90 PHE A C 1
ATOM 697 O O . PHE A 1 90 ? 4.703 8.044 -23.045 1.00 66.50 90 PHE A O 1
ATOM 704 N N . LEU A 1 91 ? 4.245 5.846 -23.118 1.00 65.62 91 LEU A N 1
ATOM 705 C CA . LEU A 1 91 ? 3.776 5.821 -24.513 1.00 65.62 91 LEU A CA 1
ATOM 706 C C . LEU A 1 91 ? 2.239 5.871 -24.636 1.00 65.62 91 LEU A C 1
ATOM 708 O O . LEU A 1 91 ? 1.705 5.642 -25.718 1.00 65.62 91 LEU A O 1
ATOM 712 N N . GLY A 1 92 ? 1.523 6.126 -23.535 1.00 67.38 92 GLY A N 1
ATOM 713 C CA . GLY A 1 92 ? 0.058 6.154 -23.485 1.00 67.38 92 GLY A CA 1
ATOM 714 C C . GLY A 1 92 ? -0.543 7.559 -23.374 1.00 67.38 92 GLY A C 1
ATOM 715 O O . GLY A 1 92 ? 0.154 8.568 -23.436 1.00 67.38 92 GLY A O 1
ATOM 716 N N . GLU A 1 93 ? -1.860 7.618 -23.172 1.00 72.31 93 GLU A N 1
ATOM 717 C CA . GLU A 1 93 ? -2.606 8.871 -23.012 1.00 72.31 93 GLU A CA 1
ATOM 718 C C . GLU A 1 93 ? -2.172 9.646 -21.756 1.00 72.31 93 GLU A C 1
ATOM 720 O O . GLU A 1 93 ? -2.143 9.118 -20.645 1.00 72.31 93 GLU A O 1
ATOM 725 N N . GLU A 1 94 ? -1.878 10.933 -21.915 1.00 66.50 94 GLU A N 1
ATOM 726 C CA . GLU A 1 94 ? -1.333 11.791 -20.854 1.00 66.50 94 GLU A CA 1
ATOM 727 C C . GLU A 1 94 ? -2.284 11.943 -19.647 1.00 66.50 94 GLU A C 1
ATOM 729 O O . GLU A 1 94 ? -1.850 12.079 -18.502 1.00 66.50 94 GLU A O 1
ATOM 734 N N . GLU A 1 95 ? -3.594 11.802 -19.869 1.00 68.12 95 GLU A N 1
ATOM 735 C CA . GLU A 1 95 ? -4.612 11.754 -18.811 1.00 68.12 95 GLU A CA 1
ATOM 736 C C . GLU A 1 95 ? -4.468 10.505 -17.919 1.00 68.12 95 GLU A C 1
ATOM 738 O O . GLU A 1 95 ? -4.628 10.568 -16.694 1.00 68.12 95 GLU A O 1
ATOM 743 N N . VAL A 1 96 ? -4.091 9.369 -18.514 1.00 68.44 96 VAL A N 1
ATOM 744 C CA . VAL A 1 96 ? -3.814 8.122 -17.790 1.00 68.44 96 VAL A CA 1
ATOM 745 C C . VAL A 1 96 ? -2.546 8.276 -16.957 1.00 68.44 96 VAL A C 1
ATOM 747 O O . VAL A 1 96 ? -2.539 7.885 -15.790 1.00 68.44 96 VAL A O 1
ATOM 750 N N . TYR A 1 97 ? -1.511 8.916 -17.505 1.00 65.44 97 TYR A N 1
ATOM 751 C CA . TYR A 1 97 ? -0.266 9.196 -16.789 1.00 65.44 97 TYR A CA 1
ATOM 752 C C . TYR A 1 97 ? -0.499 10.017 -15.511 1.00 65.44 97 TYR A C 1
ATOM 754 O O . TYR A 1 97 ? -0.069 9.616 -14.428 1.00 65.44 97 TYR A O 1
ATOM 762 N N . GLN A 1 98 ? -1.259 11.113 -15.601 1.00 66.88 98 GLN A N 1
ATOM 763 C CA . GLN A 1 98 ? -1.571 11.956 -14.439 1.00 66.88 98 GLN A CA 1
ATOM 764 C C . GLN A 1 98 ? -2.372 11.205 -13.369 1.00 66.88 98 GLN A C 1
ATOM 766 O O . GLN A 1 98 ? -2.123 11.339 -12.169 1.00 66.88 98 GLN A O 1
ATOM 771 N N . LYS A 1 99 ? -3.308 10.351 -13.795 1.00 69.00 99 LYS A N 1
ATOM 772 C CA . LYS A 1 99 ? -4.106 9.521 -12.887 1.00 69.00 99 LYS A CA 1
ATOM 773 C C . LYS A 1 99 ? -3.282 8.431 -12.199 1.00 69.00 99 LYS A C 1
ATOM 775 O O . LYS A 1 99 ? -3.611 8.053 -11.077 1.00 69.00 99 LYS A O 1
ATOM 780 N N . LEU A 1 100 ? -2.241 7.916 -12.850 1.00 66.50 100 LEU A N 1
ATOM 781 C CA . LEU A 1 100 ? -1.320 6.940 -12.267 1.00 66.50 100 LEU A CA 1
ATOM 782 C C . LEU A 1 100 ? -0.353 7.607 -11.285 1.00 66.50 100 LEU A C 1
ATOM 784 O O . LEU A 1 100 ? -0.209 7.124 -10.165 1.00 66.50 100 LEU A O 1
ATOM 788 N N . MET A 1 101 ? 0.223 8.756 -11.644 1.00 64.44 101 MET A N 1
ATOM 789 C CA . MET A 1 101 ? 1.119 9.505 -10.754 1.00 64.44 101 MET A CA 1
ATOM 790 C C . MET A 1 101 ? 0.401 10.021 -9.505 1.00 64.44 101 MET A C 1
ATOM 792 O O . MET A 1 101 ? 0.968 9.983 -8.420 1.00 64.44 101 MET A O 1
ATOM 796 N N . GLY A 1 102 ? -0.879 10.392 -9.611 1.00 70.12 102 GLY A N 1
ATOM 797 C CA . GLY A 1 102 ? -1.698 10.749 -8.447 1.00 70.12 102 GLY A CA 1
ATOM 798 C C . GLY A 1 102 ? -2.039 9.579 -7.511 1.00 70.12 102 GLY A C 1
ATOM 799 O O . GLY A 1 102 ? -2.520 9.814 -6.404 1.00 70.12 102 GLY A O 1
ATOM 800 N N . LYS A 1 103 ? -1.821 8.325 -7.933 1.00 75.50 103 LYS A N 1
ATOM 801 C CA . LYS A 1 103 ? -2.053 7.129 -7.104 1.00 75.50 103 LYS A CA 1
ATOM 802 C C . LYS A 1 103 ? -0.817 6.679 -6.336 1.00 75.50 103 LYS A C 1
ATOM 804 O O . LYS A 1 103 ? -0.973 6.025 -5.304 1.00 75.50 103 LYS A O 1
ATOM 809 N N . LEU A 1 104 ? 0.380 6.983 -6.834 1.00 74.00 104 LEU A N 1
ATOM 810 C CA . LEU A 1 104 ? 1.623 6.662 -6.144 1.00 74.00 104 LEU A CA 1
ATOM 811 C C . LEU A 1 104 ? 1.903 7.700 -5.057 1.00 74.00 104 LEU A C 1
ATOM 813 O O . LEU A 1 104 ? 1.735 8.897 -5.262 1.00 74.00 104 LEU A O 1
ATOM 817 N N . VAL A 1 105 ? 2.318 7.227 -3.884 1.00 75.25 105 VAL A N 1
ATOM 818 C CA . VAL A 1 105 ? 2.663 8.087 -2.745 1.00 75.25 105 VAL A CA 1
ATOM 819 C C . VAL A 1 105 ? 4.119 7.862 -2.367 1.00 75.25 105 VAL A C 1
ATOM 821 O O . VAL A 1 105 ? 4.620 6.732 -2.414 1.00 75.25 105 VAL A O 1
ATOM 824 N N . ALA A 1 106 ? 4.794 8.929 -1.940 1.00 73.50 106 ALA A N 1
ATOM 825 C CA . ALA A 1 106 ? 6.137 8.857 -1.390 1.00 73.50 106 ALA A CA 1
ATOM 826 C C . ALA A 1 106 ? 6.267 7.713 -0.363 1.00 73.50 106 ALA A C 1
ATOM 828 O O . ALA A 1 106 ? 5.414 7.539 0.522 1.00 73.50 106 ALA A O 1
ATOM 829 N N . PRO A 1 107 ? 7.311 6.874 -0.456 1.00 74.00 107 PRO A N 1
ATOM 830 C CA . PRO A 1 107 ? 8.529 7.001 -1.267 1.00 74.00 107 PRO A CA 1
ATOM 831 C C . PRO A 1 107 ? 8.492 6.271 -2.623 1.00 74.00 107 PRO A C 1
ATOM 833 O O . PRO A 1 107 ? 9.522 6.166 -3.283 1.00 74.00 107 PRO A O 1
ATOM 836 N N . TYR A 1 108 ? 7.352 5.705 -3.028 1.00 75.88 108 TYR A N 1
ATOM 837 C CA . TYR A 1 108 ? 7.274 4.898 -4.250 1.00 75.88 108 TYR A CA 1
ATOM 838 C C . TYR A 1 108 ? 7.324 5.744 -5.532 1.00 75.88 108 TYR A C 1
ATOM 840 O O . TYR A 1 108 ? 7.777 5.259 -6.561 1.00 75.88 108 TYR A O 1
ATOM 848 N N . ASP A 1 109 ? 6.903 7.006 -5.457 1.00 73.50 109 ASP A N 1
ATOM 849 C CA . ASP A 1 109 ? 6.887 7.976 -6.559 1.00 73.50 109 ASP A CA 1
ATOM 850 C C . ASP A 1 109 ? 8.281 8.456 -6.996 1.00 73.50 109 ASP A C 1
ATOM 852 O O . ASP A 1 109 ? 8.492 8.798 -8.151 1.00 73.50 109 ASP A O 1
ATOM 856 N N . THR A 1 110 ? 9.243 8.486 -6.082 1.00 73.94 110 THR A N 1
ATOM 857 C CA . THR A 1 110 ? 10.561 9.109 -6.271 1.00 73.94 110 THR A CA 1
ATOM 858 C C . THR A 1 110 ? 11.685 8.082 -6.340 1.00 73.94 110 THR A C 1
ATOM 860 O O . THR A 1 110 ? 12.780 8.389 -6.819 1.00 73.94 110 THR A O 1
ATOM 863 N N . ALA A 1 111 ? 11.419 6.849 -5.906 1.00 79.50 111 ALA A N 1
ATOM 864 C CA . ALA A 1 111 ? 12.370 5.753 -5.963 1.00 79.50 111 ALA A CA 1
ATOM 865 C C . ALA A 1 111 ? 12.739 5.375 -7.409 1.00 79.50 111 ALA A C 1
ATOM 867 O O . ALA A 1 111 ? 11.928 5.444 -8.337 1.00 79.50 111 ALA A O 1
ATOM 868 N N . THR A 1 112 ? 13.990 4.954 -7.584 1.00 81.31 112 THR A N 1
ATOM 869 C CA . THR A 1 112 ? 14.493 4.441 -8.860 1.00 81.31 112 THR A CA 1
ATOM 870 C C . THR A 1 112 ? 13.975 3.032 -9.122 1.00 81.31 112 THR A C 1
ATOM 872 O O . THR A 1 112 ? 13.664 2.288 -8.187 1.00 81.31 112 THR A O 1
ATOM 875 N N . ILE A 1 113 ? 13.914 2.635 -10.392 1.00 81.12 113 ILE A N 1
ATOM 876 C CA . ILE A 1 113 ? 13.493 1.292 -10.818 1.00 81.12 113 ILE A CA 1
ATOM 877 C C . ILE A 1 113 ? 14.250 0.188 -10.063 1.00 81.12 113 ILE A C 1
ATOM 879 O O . ILE A 1 113 ? 13.630 -0.770 -9.603 1.00 81.12 113 ILE A O 1
ATOM 883 N N . GLY A 1 114 ? 15.560 0.343 -9.847 1.00 79.50 114 GLY A N 1
ATOM 884 C CA . GLY A 1 114 ? 16.361 -0.614 -9.081 1.00 79.50 114 GLY A CA 1
ATOM 885 C C . GLY A 1 114 ? 15.925 -0.728 -7.616 1.00 79.50 114 GLY A C 1
ATOM 886 O O . GLY A 1 114 ? 15.757 -1.833 -7.101 1.00 79.50 114 GLY A O 1
ATOM 887 N N . VAL A 1 115 ? 15.668 0.400 -6.945 1.00 81.94 115 VAL A N 1
ATOM 888 C CA . VAL A 1 115 ? 15.181 0.414 -5.551 1.00 81.94 115 VAL A CA 1
ATOM 889 C C . VAL A 1 115 ? 13.787 -0.203 -5.456 1.00 81.94 115 VAL A C 1
ATOM 891 O O . VAL A 1 115 ? 13.493 -0.952 -4.525 1.00 81.94 115 VAL A O 1
ATOM 894 N N . LEU A 1 116 ? 12.933 0.076 -6.436 1.00 82.75 116 LEU A N 1
ATOM 895 C CA . LEU A 1 116 ? 11.582 -0.463 -6.507 1.00 82.75 116 LEU A CA 1
ATOM 896 C C . LEU A 1 116 ? 11.569 -1.971 -6.754 1.00 82.75 116 LEU A C 1
ATOM 898 O O . LEU A 1 116 ? 10.778 -2.675 -6.127 1.00 82.75 116 LEU A O 1
ATOM 902 N N . ARG A 1 117 ? 12.472 -2.483 -7.597 1.00 83.19 117 ARG A N 1
ATOM 903 C CA . ARG A 1 117 ? 12.646 -3.924 -7.819 1.00 83.19 117 ARG A CA 1
ATOM 904 C C . ARG A 1 117 ? 13.009 -4.629 -6.511 1.00 83.19 117 ARG A C 1
ATOM 906 O O . ARG A 1 117 ? 12.319 -5.563 -6.109 1.00 83.19 117 ARG A O 1
ATOM 913 N N . VAL A 1 118 ? 13.986 -4.091 -5.776 1.00 84.25 118 VAL A N 1
ATOM 914 C CA . VAL A 1 118 ? 14.369 -4.600 -4.448 1.00 84.25 118 VAL A CA 1
ATOM 915 C C . VAL A 1 118 ? 13.204 -4.518 -3.455 1.00 84.25 118 VAL A C 1
ATOM 917 O O . VAL A 1 118 ? 12.985 -5.455 -2.690 1.00 84.25 118 VAL A O 1
ATOM 920 N N . ALA A 1 119 ? 12.423 -3.436 -3.461 1.00 84.38 119 ALA A N 1
ATOM 921 C CA . ALA A 1 119 ? 11.282 -3.268 -2.559 1.00 84.38 119 ALA A CA 1
ATOM 922 C C . ALA A 1 119 ? 10.153 -4.279 -2.824 1.00 84.38 119 ALA A C 1
ATOM 924 O O . ALA A 1 119 ? 9.558 -4.811 -1.883 1.00 84.38 119 ALA A O 1
ATOM 925 N N . VAL A 1 120 ? 9.875 -4.580 -4.096 1.00 85.38 120 VAL A N 1
ATOM 926 C CA . VAL A 1 120 ? 8.890 -5.596 -4.499 1.00 85.38 120 VAL A CA 1
ATOM 927 C C . VAL A 1 120 ? 9.363 -7.004 -4.125 1.00 85.38 120 VAL A C 1
ATOM 929 O O . VAL A 1 120 ? 8.554 -7.808 -3.665 1.00 85.38 120 VAL A O 1
ATOM 932 N N . GLU A 1 121 ? 10.654 -7.301 -4.276 1.00 85.56 121 GLU A N 1
ATOM 933 C CA . GLU A 1 121 ? 11.232 -8.615 -3.961 1.00 85.56 121 GLU A CA 1
ATOM 934 C C . GLU A 1 121 ? 11.348 -8.876 -2.455 1.00 85.56 121 GLU A C 1
ATOM 936 O O . GLU A 1 121 ? 10.983 -9.946 -1.970 1.00 85.56 121 GLU A O 1
ATOM 941 N N . THR A 1 122 ? 11.844 -7.895 -1.701 1.00 83.75 122 THR A N 1
ATOM 942 C CA . THR A 1 122 ? 12.088 -8.024 -0.254 1.00 83.75 122 THR A CA 1
ATOM 943 C C . THR A 1 122 ? 10.845 -7.747 0.583 1.00 83.75 122 THR A C 1
ATOM 945 O O . THR A 1 122 ? 10.798 -8.090 1.765 1.00 83.75 122 THR A O 1
ATOM 948 N N . GLY A 1 123 ? 9.834 -7.104 -0.004 1.00 79.81 123 GLY A N 1
ATOM 949 C CA . GLY A 1 123 ? 8.671 -6.630 0.730 1.00 79.81 123 GLY A CA 1
ATOM 950 C C . GLY A 1 123 ? 9.024 -5.569 1.777 1.00 79.81 123 GLY A C 1
ATOM 951 O O . GLY A 1 123 ? 8.306 -5.444 2.771 1.00 79.81 123 GLY A O 1
ATOM 952 N N . VAL A 1 124 ? 10.112 -4.824 1.569 1.00 83.50 124 VAL A N 1
ATOM 953 C CA . VAL A 1 124 ? 10.519 -3.687 2.399 1.00 83.50 124 VAL A CA 1
ATOM 954 C C . VAL A 1 124 ? 10.142 -2.403 1.671 1.00 83.50 124 VAL A C 1
ATOM 956 O O . VAL A 1 124 ? 10.455 -2.230 0.495 1.00 83.50 124 VAL A O 1
ATOM 959 N N . ARG A 1 125 ? 9.446 -1.491 2.360 1.00 80.00 125 ARG A N 1
ATOM 960 C CA . ARG A 1 125 ? 9.091 -0.179 1.801 1.00 80.00 125 ARG A CA 1
ATOM 961 C C . ARG A 1 125 ? 10.382 0.579 1.438 1.00 80.00 125 ARG A C 1
ATOM 963 O O . ARG A 1 125 ? 11.290 0.603 2.273 1.00 80.00 125 ARG A O 1
ATOM 970 N N . PRO A 1 126 ? 10.474 1.204 0.247 1.00 80.12 126 PRO A N 1
ATOM 971 C CA . PRO A 1 126 ? 11.623 2.025 -0.114 1.00 80.12 126 PRO A CA 1
ATOM 972 C C . PRO A 1 126 ? 11.878 3.086 0.955 1.00 80.12 126 PRO A C 1
ATOM 974 O O . PRO A 1 126 ? 10.941 3.604 1.558 1.00 80.12 126 PRO A O 1
ATOM 977 N N . SER A 1 127 ? 13.132 3.436 1.205 1.00 74.19 127 SER A N 1
ATOM 978 C CA . SER A 1 127 ? 13.426 4.643 1.976 1.00 74.19 127 SER A CA 1
ATOM 979 C C . SER A 1 127 ? 13.197 5.867 1.096 1.00 74.19 127 SER A C 1
ATOM 981 O O . SER A 1 127 ? 13.550 5.833 -0.084 1.00 74.19 127 SER A O 1
ATOM 983 N N . LEU A 1 128 ? 12.668 6.953 1.669 1.00 66.12 128 LEU A N 1
ATOM 984 C CA . LEU A 1 128 ? 12.668 8.248 0.987 1.00 66.12 128 LEU A C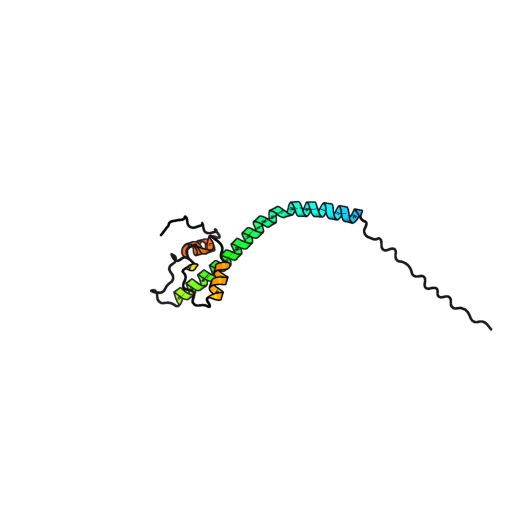A 1
ATOM 985 C C . LEU A 1 128 ? 14.098 8.565 0.525 1.00 66.12 128 LEU A C 1
ATOM 987 O O . LEU A 1 128 ? 15.035 8.369 1.314 1.00 66.12 128 LEU A O 1
ATOM 991 N N . PRO A 1 129 ? 14.287 9.025 -0.723 1.00 59.53 129 PRO A N 1
ATOM 992 C CA . PRO A 1 129 ? 15.589 9.506 -1.146 1.00 59.53 129 PRO A CA 1
ATOM 993 C C . PRO A 1 129 ? 16.018 10.615 -0.182 1.00 59.53 129 PRO A C 1
ATOM 995 O O . PRO A 1 129 ? 15.255 11.540 0.101 1.00 59.53 129 PRO A O 1
ATOM 998 N N . LYS A 1 130 ? 17.224 10.498 0.381 1.00 55.84 130 LYS A N 1
ATOM 999 C CA . LYS A 1 130 ? 17.809 11.597 1.152 1.00 55.84 130 LYS A CA 1
ATOM 1000 C C . LYS A 1 130 ? 18.009 12.744 0.168 1.00 55.84 130 LYS A C 1
ATOM 1002 O O . LYS A 1 130 ? 18.625 12.523 -0.874 1.00 55.84 130 LYS A O 1
ATOM 1007 N N . GLU A 1 131 ? 17.456 13.919 0.465 1.00 46.00 131 GLU A N 1
ATOM 1008 C CA . GLU A 1 131 ? 17.647 15.114 -0.360 1.00 46.00 131 GLU A CA 1
ATOM 1009 C C . GLU A 1 131 ? 19.137 15.255 -0.718 1.00 46.00 131 GLU A C 1
ATOM 1011 O O . GLU A 1 131 ? 19.984 15.368 0.168 1.00 46.00 131 GLU A O 1
ATOM 1016 N N . GLY A 1 132 ? 19.457 15.188 -2.014 1.00 48.94 132 GLY A N 1
ATOM 1017 C CA . GLY A 1 132 ? 20.805 15.452 -2.521 1.00 48.94 132 GLY A CA 1
ATOM 1018 C C . GLY A 1 132 ? 21.662 14.241 -2.900 1.00 48.94 132 GLY A C 1
ATOM 1019 O O . GLY A 1 132 ? 22.827 14.189 -2.515 1.00 48.94 132 GLY A O 1
ATOM 1020 N N . THR A 1 133 ? 21.163 13.322 -3.729 1.00 39.00 133 THR A N 1
ATOM 1021 C CA . THR A 1 133 ? 22.076 12.523 -4.574 1.00 39.00 133 TH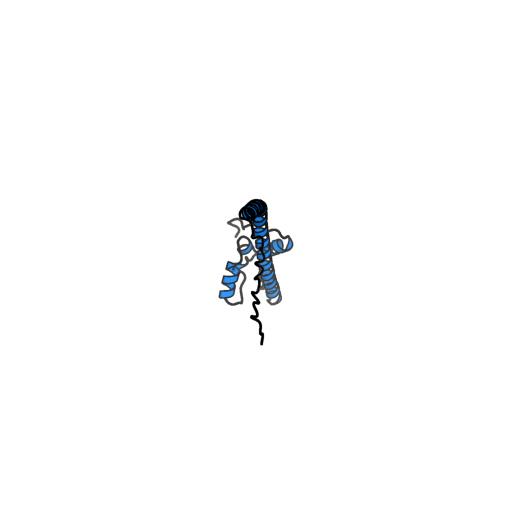R A CA 1
ATOM 1022 C C . THR A 1 133 ? 21.758 12.780 -6.051 1.00 39.00 133 THR A C 1
ATOM 1024 O O . THR A 1 133 ? 20.577 12.724 -6.393 1.00 39.00 133 THR A O 1
ATOM 1027 N N . PRO A 1 134 ? 22.763 13.176 -6.862 1.00 43.16 134 PRO A N 1
ATOM 1028 C CA . PRO A 1 134 ? 22.593 13.590 -8.256 1.00 43.16 134 PRO A CA 1
ATOM 1029 C C . PRO A 1 134 ? 22.200 12.440 -9.186 1.00 43.16 134 PRO A C 1
ATOM 1031 O O . PRO A 1 134 ? 22.526 11.275 -8.860 1.00 43.16 134 PRO A O 1
#

Foldseek 3Di:
DDDDDDPPPPPPPPDPPPDDDPVNVVVVVVVVVVVCVVCPVVVVVVVVVVLLVVLLVLLVVLLVVLVVVQVVDDVVPRDDQQDFSLRPDDPDDVVVVVVSLVSHDPPNRGHGNVQSVVCSVVVPDRDRPDPDDD

pLDDT: mean 76.9, std 11.66, range [39.0, 96.56]

Radius of gyration: 32.8 Å; chains: 1; bounding box: 114×35×58 Å

Sequence (134 aa):
MLLSKNDKGGKMMFNNKKGFSLVELLIVLGISAILMAMSAPKYQGMVEKAQDLEQRSYVREALNYVDVHNLECPVDKRISDTVSLPNVPFLGEEEVYQKLMGKLVAPYDTATIGVLRVAVETGVRPSLPKEGTP

Secondary structure (DSSP, 8-state):
------------------PPPHHHHHHHHHHHHHHHHHHHHHHHHHHHHHHHHHHHHHHHHHHHHHHHHHHHS-GGGPPPTTSBGGGS---S-HHHHHHHHTT--TTTTTSBHHHHHHHHHH-PPPPPPPS---